Protein AF-A0A3D2FLV5-F1 (afdb_monomer_lite)

Structure (mmCIF, N/CA/C/O backbone):
data_AF-A0A3D2FLV5-F1
#
_entry.id   AF-A0A3D2FLV5-F1
#
loop_
_atom_site.group_PDB
_atom_site.id
_atom_site.type_symbol
_atom_site.label_atom_id
_atom_site.label_alt_id
_atom_site.label_comp_id
_atom_site.label_asym_id
_atom_site.label_entity_id
_atom_site.label_seq_id
_atom_site.pdbx_PDB_ins_code
_atom_site.Cartn_x
_atom_site.Cartn_y
_atom_site.Cartn_z
_atom_site.occupancy
_atom_site.B_iso_or_equiv
_atom_site.auth_seq_id
_atom_site.auth_comp_id
_atom_site.auth_asym_id
_atom_site.auth_atom_id
_atom_site.pdbx_PDB_model_num
ATOM 1 N N . LYS A 1 1 ? 6.993 -3.761 -23.230 1.00 38.84 1 LYS A N 1
ATOM 2 C CA . LYS A 1 1 ? 7.111 -2.729 -22.171 1.00 38.84 1 LYS A CA 1
ATOM 3 C C . LYS A 1 1 ? 5.771 -2.794 -21.484 1.00 38.84 1 LYS A C 1
ATOM 5 O O . LYS A 1 1 ? 4.794 -2.461 -22.133 1.00 38.84 1 LYS A O 1
ATOM 10 N N . ASP A 1 2 ? 5.731 -3.390 -20.303 1.00 38.59 2 ASP A N 1
ATOM 11 C CA . ASP A 1 2 ? 4.482 -3.900 -19.744 1.00 38.59 2 ASP A CA 1
ATOM 12 C C . ASP A 1 2 ? 3.813 -2.831 -18.883 1.00 38.59 2 ASP A C 1
ATOM 14 O O . ASP A 1 2 ? 4.462 -2.230 -18.025 1.00 38.59 2 ASP A O 1
ATOM 18 N N . ASP A 1 3 ? 2.524 -2.600 -19.128 1.00 42.28 3 ASP A N 1
ATOM 19 C CA . ASP A 1 3 ? 1.720 -1.626 -18.398 1.00 42.28 3 ASP A CA 1
ATOM 20 C C . ASP A 1 3 ? 1.281 -2.177 -17.034 1.00 42.28 3 ASP A C 1
ATOM 22 O O . ASP A 1 3 ? 0.805 -3.309 -16.889 1.00 42.28 3 ASP A O 1
ATOM 26 N N . PHE A 1 4 ? 1.439 -1.349 -16.001 1.00 49.88 4 PHE A N 1
ATOM 27 C CA . PHE A 1 4 ? 1.114 -1.691 -14.621 1.00 49.88 4 PHE A CA 1
ATOM 28 C C . PHE A 1 4 ? -0.298 -1.219 -14.259 1.00 49.88 4 PHE A C 1
ATOM 30 O O . PHE A 1 4 ? -0.554 -0.020 -14.155 1.00 49.88 4 PHE A O 1
ATOM 37 N N . SER A 1 5 ? -1.212 -2.163 -14.009 1.00 49.72 5 SER A N 1
ATOM 38 C CA . SER A 1 5 ? -2.555 -1.859 -13.501 1.00 49.72 5 SER A CA 1
ATOM 39 C C . SER A 1 5 ? -2.676 -2.155 -12.003 1.00 49.72 5 SER A C 1
ATOM 41 O O . SER A 1 5 ? -2.054 -3.080 -11.478 1.00 49.72 5 SER A O 1
ATOM 43 N N . ILE A 1 6 ? -3.549 -1.425 -11.303 1.00 46.22 6 ILE A N 1
ATOM 44 C CA . ILE A 1 6 ? -3.869 -1.697 -9.892 1.00 46.22 6 ILE A CA 1
ATOM 45 C C . ILE A 1 6 ? -4.523 -3.072 -9.680 1.00 46.22 6 ILE A C 1
ATOM 47 O O . ILE A 1 6 ? -4.420 -3.645 -8.598 1.00 46.22 6 ILE A O 1
ATOM 51 N N . PHE A 1 7 ? -5.142 -3.648 -10.715 1.00 42.16 7 PHE A N 1
ATOM 52 C CA . PHE A 1 7 ? -5.678 -5.010 -10.660 1.00 42.16 7 PHE A CA 1
ATOM 53 C C . PHE A 1 7 ? -4.568 -6.060 -10.626 1.00 42.16 7 PHE A C 1
ATOM 55 O O . PHE A 1 7 ? -4.745 -7.127 -10.036 1.00 42.16 7 PHE A O 1
ATOM 62 N N . ASN A 1 8 ? -3.389 -5.739 -11.158 1.00 48.25 8 ASN A N 1
ATOM 63 C CA . ASN A 1 8 ? -2.236 -6.626 -11.074 1.00 48.25 8 ASN A CA 1
ATOM 64 C C . ASN A 1 8 ? -1.842 -6.818 -9.594 1.00 48.25 8 ASN A C 1
ATOM 66 O O . ASN A 1 8 ? -1.576 -7.944 -9.183 1.00 48.25 8 ASN A O 1
ATOM 70 N N . LEU A 1 9 ? -1.923 -5.771 -8.751 1.00 51.84 9 LEU A N 1
ATOM 71 C CA . LEU A 1 9 ? -1.669 -5.853 -7.295 1.00 51.84 9 LEU A CA 1
ATOM 72 C C . LEU A 1 9 ? -2.646 -6.773 -6.548 1.00 51.84 9 LEU A C 1
ATOM 74 O O . LEU A 1 9 ? -2.293 -7.328 -5.511 1.00 51.84 9 LEU A O 1
ATOM 78 N N . LEU A 1 10 ? -3.868 -6.931 -7.059 1.00 44.81 10 LEU A N 1
ATOM 79 C CA . LEU A 1 10 ? -4.944 -7.681 -6.404 1.00 44.81 10 LEU A CA 1
ATOM 80 C C . LEU A 1 10 ? -5.038 -9.139 -6.873 1.00 44.81 10 LEU A C 1
ATOM 82 O O . LEU A 1 10 ? -5.624 -9.965 -6.180 1.00 44.81 10 LEU A O 1
ATOM 86 N N . THR A 1 11 ? -4.467 -9.463 -8.036 1.00 45.84 11 THR A N 1
ATOM 87 C CA . THR A 1 11 ? -4.554 -10.798 -8.659 1.00 45.84 11 THR A CA 1
ATOM 88 C C . THR A 1 11 ? -3.423 -11.742 -8.253 1.00 45.84 11 THR A C 1
ATOM 90 O O . THR A 1 11 ? -3.437 -12.906 -8.644 1.00 45.84 11 THR A O 1
ATOM 93 N N . GLY A 1 12 ? -2.449 -11.276 -7.461 1.00 40.84 12 GLY A N 1
ATOM 94 C CA . GLY A 1 12 ? -1.397 -12.132 -6.903 1.00 40.84 12 GLY A CA 1
ATOM 95 C C . GLY A 1 12 ? -0.428 -12.713 -7.937 1.00 40.84 12 GLY A C 1
ATOM 96 O O . GLY A 1 12 ? 0.366 -13.583 -7.593 1.00 40.84 12 GLY A O 1
ATOM 97 N N . ARG A 1 13 ? -0.442 -12.233 -9.189 1.00 42.97 13 ARG A N 1
ATOM 98 C CA . ARG A 1 13 ? 0.531 -12.609 -10.230 1.00 42.97 13 ARG A CA 1
ATOM 99 C C . ARG A 1 13 ? 1.860 -11.872 -10.059 1.00 42.97 13 ARG A C 1
ATOM 101 O O . ARG A 1 13 ? 2.368 -11.250 -10.986 1.00 42.97 13 ARG A O 1
ATOM 108 N N . PHE A 1 14 ? 2.418 -11.946 -8.859 1.00 54.62 14 PHE A N 1
ATOM 109 C CA . PHE A 1 14 ? 3.758 -11.461 -8.591 1.00 54.62 14 PHE A CA 1
ATOM 110 C C . PHE A 1 14 ? 4.515 -12.482 -7.761 1.00 54.62 14 PHE A C 1
ATOM 112 O O . PHE A 1 14 ? 4.467 -12.455 -6.534 1.00 54.62 14 PHE A O 1
ATOM 119 N N . ASP A 1 15 ? 5.319 -13.294 -8.440 1.00 54.88 15 ASP A N 1
ATOM 120 C CA . ASP A 1 15 ? 6.401 -14.047 -7.798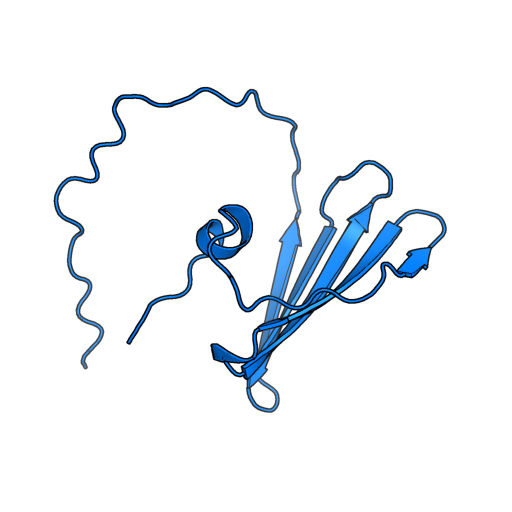 1.00 54.88 15 ASP A CA 1
ATOM 121 C C . ASP A 1 15 ? 7.450 -13.105 -7.155 1.00 54.88 15 ASP A C 1
ATOM 123 O O . ASP A 1 15 ? 8.364 -13.557 -6.472 1.00 54.88 15 ASP A O 1
ATOM 127 N N . SER A 1 16 ? 7.327 -11.784 -7.362 1.00 66.62 16 SER A N 1
ATOM 128 C CA . SER A 1 16 ? 8.335 -10.777 -7.032 1.00 66.62 16 SER A CA 1
ATOM 129 C C . SER A 1 16 ? 7.874 -9.637 -6.112 1.00 66.62 16 SER A C 1
ATOM 131 O O . SER A 1 16 ? 8.625 -8.679 -5.982 1.00 66.62 16 SER A O 1
ATOM 133 N N . ILE A 1 17 ? 6.681 -9.657 -5.498 1.00 75.00 17 ILE A N 1
ATOM 134 C CA . ILE A 1 17 ? 6.348 -8.640 -4.475 1.00 75.00 17 ILE A CA 1
ATOM 135 C C . ILE A 1 17 ? 6.849 -9.114 -3.114 1.00 75.00 17 ILE A C 1
ATOM 137 O O . ILE A 1 17 ? 6.388 -10.128 -2.589 1.00 75.00 17 ILE A O 1
ATOM 141 N N . ALA A 1 18 ? 7.743 -8.339 -2.507 1.00 84.75 18 ALA A N 1
ATOM 142 C CA . ALA A 1 18 ? 8.170 -8.549 -1.134 1.00 84.75 18 ALA A CA 1
ATOM 143 C C . ALA A 1 18 ? 7.353 -7.659 -0.191 1.00 84.75 18 ALA A C 1
ATOM 145 O O . ALA A 1 18 ? 7.295 -6.439 -0.346 1.00 84.75 18 ALA A O 1
ATOM 146 N N . LEU A 1 19 ? 6.724 -8.273 0.810 1.00 86.50 19 LEU A N 1
ATOM 147 C CA . LEU A 1 19 ? 5.989 -7.569 1.859 1.00 86.50 19 LEU A CA 1
ATOM 148 C C . LEU A 1 19 ? 6.767 -7.649 3.170 1.00 86.50 19 LEU A C 1
ATOM 150 O O . LEU A 1 19 ? 7.187 -8.726 3.598 1.00 86.50 19 LEU A O 1
ATOM 154 N N . SER A 1 20 ? 6.944 -6.509 3.836 1.00 90.94 20 SER A N 1
ATOM 155 C CA . SER A 1 20 ? 7.564 -6.484 5.157 1.00 90.94 20 SER A CA 1
ATOM 156 C C . SER A 1 20 ? 6.658 -7.127 6.205 1.00 90.94 20 SER A C 1
ATOM 158 O O . SER A 1 20 ? 5.439 -7.225 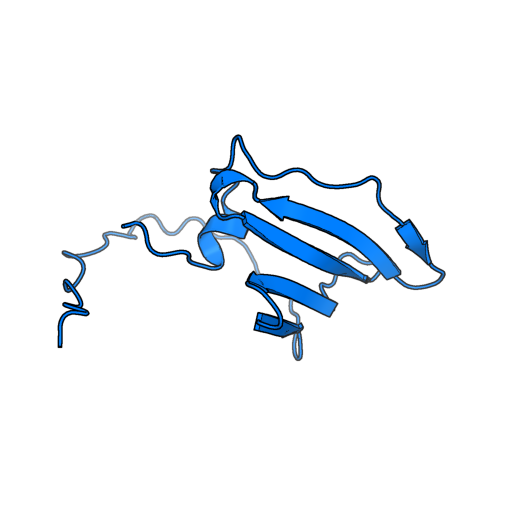6.038 1.00 90.94 20 SER A O 1
ATOM 160 N N . LYS A 1 21 ? 7.235 -7.446 7.370 1.00 92.81 21 LYS A N 1
ATOM 161 C CA . LYS A 1 21 ? 6.425 -7.740 8.557 1.00 92.81 21 LYS A CA 1
ATOM 162 C C . LYS A 1 21 ? 5.436 -6.589 8.810 1.00 92.81 21 LYS A C 1
ATOM 164 O O . LYS A 1 21 ? 5.835 -5.422 8.688 1.00 92.81 21 LYS A O 1
ATOM 169 N N . PRO A 1 22 ? 4.174 -6.891 9.157 1.00 92.69 22 PRO A N 1
ATOM 170 C CA . PRO A 1 22 ? 3.206 -5.867 9.508 1.00 92.69 22 PRO A CA 1
ATOM 171 C C . PRO A 1 22 ? 3.656 -5.061 10.730 1.00 92.69 22 PRO A C 1
ATOM 173 O O . PRO A 1 22 ? 4.148 -5.606 11.715 1.00 92.69 22 PRO A O 1
ATOM 176 N N . ILE A 1 23 ? 3.455 -3.750 10.665 1.00 95.69 23 ILE A N 1
ATOM 177 C CA . ILE A 1 23 ? 3.662 -2.803 11.757 1.00 95.69 23 ILE A CA 1
ATOM 178 C C . ILE A 1 23 ? 2.28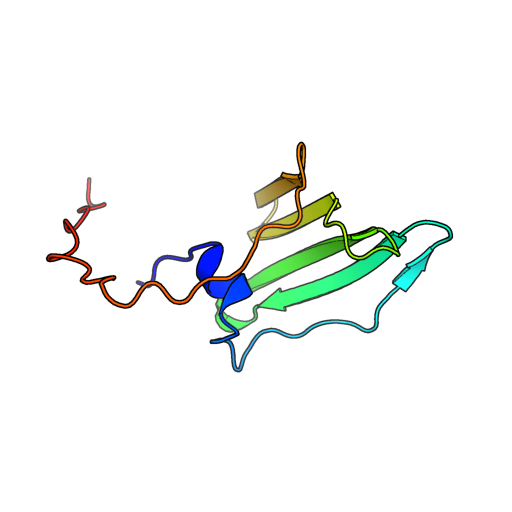7 -2.443 12.304 1.00 95.69 23 ILE A C 1
ATOM 180 O O . ILE A 1 23 ? 1.513 -1.734 11.650 1.00 95.69 23 ILE A O 1
ATOM 184 N N . GLU A 1 24 ? 1.988 -2.927 13.504 1.00 94.94 24 GLU A N 1
ATOM 185 C CA . GLU A 1 24 ? 0.731 -2.646 14.185 1.00 94.94 24 GLU A CA 1
ATOM 186 C C . GLU A 1 24 ? 0.744 -1.290 14.896 1.00 94.94 24 GLU A C 1
ATOM 188 O O . GLU A 1 24 ? 1.715 -0.895 15.540 1.00 94.94 24 GLU A O 1
ATOM 193 N N . LYS A 1 25 ? -0.379 -0.580 14.804 1.00 91.31 25 LYS A N 1
ATOM 194 C CA . LYS A 1 25 ? -0.711 0.611 15.590 1.00 91.31 25 LYS A CA 1
ATOM 195 C C . LYS A 1 25 ? -2.117 0.450 16.169 1.00 91.31 25 LYS A C 1
ATOM 197 O O . LYS A 1 25 ? -2.863 -0.434 15.752 1.00 91.31 25 LYS A O 1
ATOM 202 N N . ALA A 1 26 ? -2.505 1.337 17.089 1.00 90.69 26 ALA A N 1
ATOM 203 C CA . ALA A 1 26 ? -3.771 1.243 17.828 1.00 90.69 26 ALA A CA 1
ATOM 204 C C . ALA A 1 26 ? -5.003 0.962 16.937 1.00 90.69 26 ALA A C 1
ATOM 206 O O . ALA A 1 26 ? -5.813 0.098 17.260 1.00 90.69 26 ALA A O 1
ATOM 207 N N . HIS A 1 27 ? -5.110 1.630 15.781 1.00 92.94 27 HIS A N 1
ATOM 208 C CA . HIS A 1 27 ? -6.280 1.535 14.891 1.00 92.94 27 HIS A CA 1
ATOM 209 C C . HIS A 1 27 ? -5.962 1.077 13.462 1.00 92.94 27 HIS A C 1
ATOM 211 O O . HIS A 1 27 ? -6.866 0.952 12.634 1.00 92.94 27 HIS A O 1
ATOM 217 N N . GLN A 1 28 ? -4.692 0.820 13.156 1.00 95.19 28 GLN A N 1
ATOM 218 C CA . GLN A 1 28 ? -4.251 0.491 11.805 1.00 95.19 28 GLN A CA 1
ATOM 219 C C . GLN A 1 28 ? -3.073 -0.476 11.812 1.00 95.19 28 GLN A C 1
ATOM 221 O O . GLN A 1 28 ? -2.297 -0.536 12.761 1.00 95.19 28 GLN A O 1
ATOM 226 N N . VAL A 1 29 ? -2.919 -1.178 10.704 1.00 94.81 29 VAL A N 1
ATOM 227 C CA . VAL A 1 29 ? -1.765 -1.984 10.343 1.00 94.81 29 VAL A CA 1
ATOM 228 C C . VAL A 1 29 ? -1.125 -1.329 9.125 1.00 94.81 29 VAL A C 1
ATOM 230 O O . VAL A 1 29 ? -1.814 -0.821 8.240 1.00 94.81 29 VAL A O 1
ATOM 233 N N . SER A 1 30 ? 0.201 -1.296 9.080 1.00 94.62 30 SER A N 1
ATOM 234 C CA . SER A 1 30 ? 0.925 -0.855 7.889 1.00 94.62 30 SER A CA 1
ATOM 235 C C . SER A 1 30 ? 2.007 -1.844 7.508 1.00 94.62 30 SER A C 1
ATOM 237 O O . SER A 1 30 ? 2.564 -2.500 8.379 1.00 94.62 30 SER A O 1
ATOM 239 N N . MET A 1 31 ? 2.323 -1.930 6.225 1.00 93.88 31 MET A N 1
ATOM 240 C CA . MET A 1 31 ? 3.399 -2.772 5.706 1.00 93.88 31 MET A CA 1
ATOM 241 C C . MET A 1 31 ? 4.141 -2.023 4.611 1.00 93.88 31 MET A C 1
ATOM 243 O O . MET A 1 31 ? 3.534 -1.240 3.877 1.00 93.88 31 MET A O 1
ATOM 247 N N . TYR A 1 32 ? 5.447 -2.241 4.529 1.00 94.06 32 TYR A N 1
ATOM 248 C CA . TYR A 1 32 ? 6.221 -1.828 3.370 1.00 94.06 32 TYR A CA 1
ATOM 249 C C . TYR A 1 32 ? 6.083 -2.889 2.286 1.00 94.06 32 TYR A C 1
ATOM 251 O O . TYR A 1 32 ? 5.989 -4.080 2.588 1.00 94.06 32 TYR A O 1
ATOM 259 N N . LEU A 1 33 ? 6.044 -2.430 1.045 1.00 89.94 33 LEU A N 1
ATOM 260 C CA . LEU A 1 33 ? 6.058 -3.277 -0.135 1.00 89.94 33 LEU A CA 1
ATOM 261 C C . LEU A 1 33 ? 7.276 -2.910 -0.975 1.00 89.94 33 LEU A C 1
ATOM 263 O O . LEU A 1 33 ? 7.654 -1.739 -1.039 1.00 89.94 33 LEU A O 1
ATOM 267 N N . ASP A 1 34 ? 7.842 -3.904 -1.628 1.00 88.56 34 ASP A N 1
ATOM 268 C CA . ASP A 1 34 ? 8.908 -3.749 -2.603 1.00 88.56 34 ASP A CA 1
ATOM 269 C C . ASP A 1 34 ? 8.556 -4.572 -3.845 1.00 88.56 34 ASP A C 1
ATOM 271 O O . ASP A 1 34 ? 8.072 -5.705 -3.741 1.00 88.56 34 ASP A O 1
ATOM 275 N N . ILE A 1 35 ? 8.743 -3.966 -5.014 1.00 84.62 35 ILE A N 1
ATOM 276 C CA . ILE A 1 35 ? 8.523 -4.565 -6.330 1.00 84.62 35 ILE A CA 1
ATOM 277 C C . ILE A 1 35 ? 9.842 -4.424 -7.106 1.00 84.62 35 ILE A C 1
ATOM 279 O O . ILE A 1 35 ? 9.976 -3.524 -7.946 1.00 84.62 35 ILE A O 1
ATOM 283 N N . PRO A 1 36 ? 10.833 -5.303 -6.850 1.00 82.00 36 PRO A N 1
ATOM 284 C CA . PRO A 1 36 ? 12.185 -5.175 -7.392 1.00 82.00 36 PRO A CA 1
ATOM 285 C C . PRO A 1 36 ? 12.219 -5.118 -8.916 1.00 82.00 36 PRO A C 1
ATOM 287 O O . PRO A 1 36 ? 13.002 -4.374 -9.496 1.00 82.00 36 PRO A O 1
ATOM 290 N N . THR A 1 37 ? 11.333 -5.870 -9.573 1.00 78.75 37 THR A N 1
ATOM 291 C CA . THR A 1 37 ? 11.242 -5.943 -11.038 1.00 78.75 37 THR A CA 1
ATOM 292 C C . THR A 1 37 ? 10.918 -4.602 -11.690 1.00 78.75 37 THR A C 1
ATOM 294 O O . THR A 1 37 ? 11.278 -4.390 -12.844 1.00 78.75 37 THR A O 1
ATOM 297 N N . MET A 1 38 ? 10.278 -3.688 -10.957 1.00 77.06 38 MET A N 1
ATOM 298 C CA . MET A 1 38 ? 9.954 -2.337 -11.423 1.00 77.06 38 MET A CA 1
ATOM 299 C C . MET A 1 38 ? 10.825 -1.261 -10.762 1.00 77.06 38 MET A C 1
ATOM 301 O O . MET A 1 38 ? 10.753 -0.097 -11.146 1.00 77.06 38 MET A O 1
ATOM 305 N N . GLY A 1 39 ? 11.635 -1.627 -9.762 1.00 82.50 39 GLY A N 1
ATOM 306 C CA . GLY A 1 39 ? 12.335 -0.671 -8.904 1.00 82.50 39 GLY A CA 1
ATOM 307 C C . GLY A 1 39 ? 11.377 0.191 -8.075 1.00 82.50 39 GLY A C 1
ATOM 308 O O . GLY A 1 39 ? 11.684 1.354 -7.803 1.00 82.50 39 GLY A O 1
ATOM 309 N N . TYR A 1 40 ? 10.191 -0.335 -7.742 1.00 88.31 40 TYR A N 1
ATOM 310 C CA . TYR A 1 40 ? 9.173 0.398 -6.990 1.00 88.31 40 TYR A CA 1
ATOM 311 C C . TYR A 1 40 ? 9.189 -0.007 -5.526 1.00 88.31 40 TYR A C 1
ATOM 313 O O . TYR A 1 40 ? 9.202 -1.186 -5.193 1.00 88.31 40 TYR A O 1
ATOM 321 N N . GLU A 1 41 ? 9.061 0.982 -4.655 1.00 91.94 41 GLU A N 1
ATOM 322 C CA . GLU A 1 41 ? 8.949 0.787 -3.213 1.00 91.94 41 GLU A CA 1
ATOM 323 C C . GLU A 1 41 ? 7.669 1.447 -2.725 1.00 91.94 41 GLU A C 1
ATOM 325 O O . GLU A 1 41 ? 7.200 2.436 -3.292 1.00 91.94 41 GLU A O 1
ATOM 330 N N . GLY A 1 42 ? 7.089 0.957 -1.639 1.00 92.00 42 GLY A N 1
ATOM 331 C CA . GLY A 1 42 ? 5.848 1.537 -1.167 1.00 92.00 42 GLY A CA 1
ATOM 332 C C . GLY A 1 42 ? 5.452 1.179 0.246 1.00 92.00 42 GLY A C 1
ATOM 333 O O . GLY A 1 42 ? 6.155 0.502 0.996 1.00 92.00 42 GLY A O 1
ATOM 334 N N . LYS A 1 43 ? 4.279 1.682 0.616 1.00 94.56 43 LYS A N 1
ATOM 335 C CA . LYS A 1 43 ? 3.667 1.459 1.918 1.00 94.56 43 LYS A CA 1
ATOM 336 C C . LYS A 1 43 ? 2.163 1.320 1.780 1.00 94.56 43 LYS A C 1
ATOM 338 O O . LYS A 1 43 ? 1.506 2.203 1.231 1.00 94.56 43 LYS A O 1
ATOM 343 N N . ILE A 1 44 ? 1.635 0.249 2.355 1.00 92.88 44 ILE A N 1
ATOM 344 C CA . ILE A 1 44 ? 0.203 -0.008 2.493 1.00 92.88 44 ILE A CA 1
ATOM 345 C C . ILE A 1 44 ? -0.203 0.347 3.921 1.00 92.88 44 ILE A C 1
ATOM 347 O O . ILE A 1 44 ? 0.503 0.013 4.879 1.00 92.88 44 ILE A O 1
ATOM 351 N N . ILE A 1 45 ? -1.342 1.017 4.076 1.00 94.12 45 ILE A N 1
ATOM 352 C CA . ILE A 1 45 ? -1.959 1.317 5.368 1.00 94.12 45 ILE A CA 1
ATOM 353 C C . ILE A 1 45 ? -3.415 0.848 5.341 1.00 94.12 45 ILE A C 1
ATOM 355 O O . ILE A 1 45 ? -4.189 1.228 4.462 1.00 94.12 45 ILE A O 1
ATOM 359 N N . ILE A 1 46 ? -3.787 0.038 6.330 1.00 93.44 46 ILE A N 1
ATOM 360 C CA . ILE A 1 46 ? -5.096 -0.611 6.451 1.00 93.44 46 ILE A CA 1
ATOM 361 C C . ILE A 1 46 ? -5.590 -0.424 7.886 1.00 93.44 46 ILE A C 1
ATOM 363 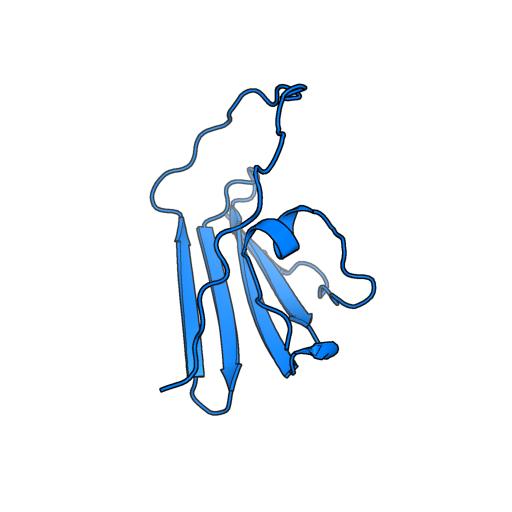O O . ILE A 1 46 ? -4.807 -0.491 8.829 1.00 93.44 46 ILE A O 1
ATOM 367 N N . LYS A 1 47 ? -6.883 -0.195 8.099 1.00 92.75 47 LYS A N 1
ATOM 368 C CA . LYS A 1 47 ? -7.487 -0.263 9.436 1.00 92.75 47 LYS A CA 1
ATOM 369 C C . LYS A 1 47 ? -7.456 -1.703 9.960 1.00 92.75 47 LYS A C 1
ATOM 371 O O . LYS A 1 47 ? -7.452 -2.654 9.183 1.00 92.75 47 LYS A O 1
ATOM 376 N N . LYS A 1 48 ? -7.523 -1.892 11.283 1.00 90.81 48 LYS A N 1
ATOM 377 C CA . LYS A 1 48 ? -7.579 -3.248 11.878 1.00 90.81 48 LYS A CA 1
ATOM 378 C C . LYS A 1 48 ? -8.792 -4.083 11.438 1.00 90.81 48 LYS A C 1
ATOM 380 O O . LYS A 1 48 ? -8.735 -5.301 11.502 1.00 90.81 48 LYS A O 1
ATOM 385 N N . ASN A 1 49 ? -9.861 -3.447 10.961 1.00 85.88 49 ASN A N 1
ATOM 386 C CA . ASN A 1 49 ? -11.031 -4.129 10.398 1.00 85.88 49 ASN A CA 1
ATOM 387 C C . ASN A 1 49 ? -10.860 -4.533 8.917 1.00 85.88 49 ASN A C 1
ATOM 389 O O . ASN A 1 49 ? -11.834 -4.923 8.283 1.00 85.88 49 ASN A O 1
ATOM 393 N N . GLY A 1 50 ? -9.660 -4.391 8.344 1.00 83.94 50 GLY A N 1
ATOM 394 C CA . GLY A 1 50 ? -9.373 -4.735 6.951 1.00 83.94 50 GLY A CA 1
ATOM 395 C C . GLY A 1 50 ? -9.712 -3.642 5.934 1.00 83.94 50 GLY A C 1
ATOM 396 O O . GLY A 1 50 ? -9.392 -3.803 4.760 1.00 83.94 50 GLY A O 1
ATOM 397 N N . GLN A 1 51 ? -10.303 -2.514 6.347 1.00 88.00 51 GLN A N 1
ATOM 398 C CA . GLN A 1 51 ? -10.572 -1.401 5.434 1.00 88.00 51 GLN A CA 1
ATOM 399 C C . GLN A 1 51 ? -9.252 -0.748 4.976 1.00 88.00 51 GLN A C 1
ATOM 401 O O . GLN A 1 51 ? -8.520 -0.220 5.823 1.00 88.00 51 GLN A O 1
ATOM 406 N N . PRO A 1 52 ? -8.947 -0.707 3.667 1.00 89.19 52 PRO A N 1
ATOM 407 C CA . PRO A 1 52 ? -7.777 -0.004 3.158 1.00 89.19 52 PRO A CA 1
ATOM 408 C C . PRO A 1 52 ? -7.920 1.506 3.383 1.00 89.19 52 PRO A C 1
ATOM 410 O O . PRO A 1 52 ? -9.015 2.060 3.287 1.00 89.19 52 PRO A O 1
ATOM 413 N N . ILE A 1 53 ? -6.809 2.166 3.709 1.00 92.12 53 ILE A N 1
ATOM 414 C CA . ILE A 1 53 ? -6.751 3.616 3.939 1.00 92.12 53 ILE A CA 1
ATOM 415 C C . ILE A 1 53 ? -5.972 4.280 2.809 1.00 92.12 53 ILE A C 1
ATOM 417 O O . ILE A 1 53 ? -6.458 5.206 2.161 1.00 92.12 53 ILE A O 1
ATOM 421 N N . GLU A 1 54 ? -4.742 3.818 2.593 1.00 92.56 54 GLU A N 1
ATOM 422 C CA . GLU A 1 54 ? -3.783 4.499 1.732 1.00 92.56 54 GLU A CA 1
ATOM 423 C C . GLU A 1 54 ? -2.743 3.519 1.184 1.00 92.56 54 GLU A C 1
ATOM 425 O O . GLU A 1 54 ? -2.289 2.613 1.888 1.00 92.56 54 GLU A O 1
ATOM 430 N N . LEU A 1 55 ? -2.341 3.751 -0.063 1.00 90.81 55 LEU A N 1
ATOM 431 C CA . LEU A 1 55 ? -1.204 3.121 -0.721 1.00 90.81 55 LEU A CA 1
ATOM 432 C C . LEU A 1 55 ? -0.287 4.222 -1.258 1.00 90.81 55 LEU A C 1
ATOM 434 O O . LEU A 1 55 ? -0.712 5.060 -2.053 1.00 90.81 55 LEU A O 1
ATOM 438 N N . LYS A 1 56 ? 0.971 4.221 -0.820 1.00 92.19 56 LYS A N 1
ATOM 439 C CA . LYS A 1 56 ? 2.025 5.090 -1.356 1.00 92.19 56 LYS A CA 1
ATOM 440 C C . LYS A 1 56 ? 3.015 4.264 -2.147 1.00 92.19 56 LYS A C 1
ATOM 442 O O . LYS A 1 56 ? 3.461 3.236 -1.645 1.00 92.19 56 LYS A O 1
ATOM 447 N N . ILE A 1 57 ? 3.375 4.741 -3.329 1.00 91.06 57 ILE A N 1
ATOM 448 C CA . ILE A 1 57 ? 4.359 4.117 -4.211 1.00 91.06 57 ILE A CA 1
ATOM 449 C C . ILE A 1 57 ? 5.377 5.181 -4.606 1.00 91.06 57 ILE A C 1
ATOM 451 O O . ILE A 1 57 ? 5.009 6.260 -5.064 1.00 91.06 57 ILE A O 1
ATOM 455 N N . LYS A 1 58 ? 6.654 4.872 -4.428 1.00 91.31 58 LYS A N 1
ATOM 456 C CA . LYS A 1 58 ? 7.789 5.569 -5.016 1.00 91.31 58 LYS A CA 1
ATOM 457 C C . LYS A 1 58 ? 8.216 4.777 -6.244 1.00 91.31 58 LYS A C 1
ATOM 459 O O . LYS A 1 58 ? 8.540 3.601 -6.121 1.00 91.31 58 LYS A O 1
ATOM 464 N N . TYR A 1 59 ? 8.220 5.424 -7.401 1.00 86.69 59 TYR A N 1
ATOM 465 C CA . TYR A 1 59 ? 8.536 4.787 -8.686 1.00 86.69 59 TYR A CA 1
ATOM 466 C C . TYR A 1 59 ? 9.753 5.414 -9.385 1.00 86.69 59 TYR A C 1
ATOM 468 O O . TYR A 1 59 ? 10.102 5.043 -10.500 1.00 86.69 59 TYR A O 1
ATOM 476 N N . GLY A 1 60 ? 10.420 6.361 -8.720 1.00 85.31 60 GLY A N 1
ATOM 477 C CA . GLY A 1 60 ? 11.653 6.979 -9.190 1.00 85.31 60 GLY A CA 1
ATOM 478 C C . GLY A 1 60 ? 12.233 7.964 -8.170 1.00 85.31 60 GLY A C 1
ATOM 479 O O . GLY A 1 60 ? 11.632 8.203 -7.112 1.00 85.31 60 GLY A O 1
ATOM 480 N N . PRO A 1 61 ? 13.405 8.561 -8.450 1.00 88.50 61 PRO A N 1
ATOM 481 C CA . PRO A 1 61 ? 13.972 9.615 -7.615 1.00 88.50 61 PRO A CA 1
ATOM 482 C C . PRO A 1 61 ? 12.998 10.793 -7.517 1.00 88.50 61 PRO A C 1
ATOM 484 O O . PRO A 1 61 ? 12.669 11.419 -8.519 1.00 88.50 61 PRO A O 1
ATOM 487 N N . ASN A 1 62 ? 12.524 11.084 -6.307 1.00 89.00 62 ASN A N 1
ATOM 488 C CA . ASN A 1 62 ? 11.528 12.125 -6.031 1.00 89.00 62 ASN A CA 1
ATOM 489 C C . ASN A 1 62 ? 10.167 11.956 -6.737 1.00 89.00 62 ASN A C 1
ATOM 491 O O . ASN A 1 62 ? 9.383 12.901 -6.773 1.00 89.0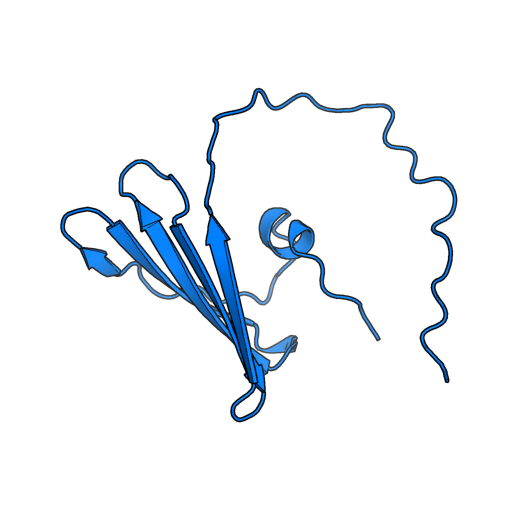0 62 ASN A O 1
ATOM 495 N N . GLN A 1 63 ? 9.859 10.767 -7.258 1.00 87.56 63 GLN A N 1
ATOM 496 C CA . GLN A 1 63 ? 8.606 10.487 -7.957 1.00 87.56 63 GLN A CA 1
ATOM 497 C C . GLN A 1 63 ? 7.722 9.560 -7.121 1.00 87.56 63 GLN A C 1
ATOM 499 O O . GLN A 1 63 ? 8.120 8.439 -6.789 1.00 87.56 63 GLN A O 1
ATOM 504 N N . TYR A 1 64 ? 6.527 10.044 -6.768 1.00 89.88 64 TYR A N 1
ATOM 505 C CA . TYR A 1 64 ? 5.620 9.370 -5.842 1.00 89.88 64 TYR A CA 1
ATOM 506 C C . TYR A 1 64 ? 4.167 9.445 -6.304 1.00 89.88 64 TYR A C 1
ATOM 508 O O . TYR A 1 64 ? 3.691 10.495 -6.725 1.00 89.88 64 TYR A O 1
ATOM 516 N N . VAL A 1 65 ? 3.443 8.344 -6.136 1.00 89.25 65 VAL A N 1
ATOM 517 C CA . VAL A 1 65 ? 1.985 8.272 -6.246 1.00 89.25 65 VAL A CA 1
ATOM 518 C C . VAL A 1 65 ? 1.418 7.947 -4.871 1.00 89.25 65 VAL A C 1
ATOM 520 O O . VAL A 1 65 ? 1.922 7.084 -4.152 1.00 89.25 65 VAL A O 1
ATOM 523 N N . THR A 1 66 ? 0.355 8.651 -4.490 1.00 91.25 66 THR A N 1
ATOM 524 C CA . THR A 1 66 ? -0.429 8.342 -3.292 1.00 91.25 66 THR A CA 1
ATOM 525 C C . THR A 1 66 ? -1.871 8.105 -3.698 1.00 91.25 66 THR A C 1
ATOM 527 O O . THR A 1 66 ? -2.521 8.992 -4.242 1.00 91.25 66 THR A O 1
ATOM 530 N N . MET A 1 67 ? -2.379 6.919 -3.389 1.00 89.50 67 MET A N 1
ATOM 531 C CA . MET A 1 67 ? -3.771 6.544 -3.587 1.00 89.50 67 MET A CA 1
ATOM 532 C C . MET A 1 67 ? -4.456 6.463 -2.230 1.00 89.50 67 MET A C 1
ATOM 534 O O . MET A 1 67 ? -3.999 5.746 -1.339 1.00 89.50 67 MET A O 1
ATOM 538 N N . LYS A 1 68 ? -5.550 7.209 -2.067 1.00 91.81 68 LYS A N 1
ATOM 539 C CA . LYS A 1 68 ? -6.350 7.240 -0.838 1.00 91.81 68 LYS A CA 1
ATOM 540 C C . LYS A 1 68 ? -7.718 6.636 -1.096 1.00 91.81 68 LYS A C 1
ATOM 542 O O . LYS A 1 68 ? -8.359 6.953 -2.095 1.00 91.81 68 LYS A O 1
ATOM 547 N N . VAL A 1 69 ? -8.180 5.812 -0.166 1.00 86.56 69 VAL A N 1
ATOM 548 C CA . VAL A 1 69 ? -9.517 5.224 -0.223 1.00 86.56 69 VAL A CA 1
ATOM 549 C C . VAL A 1 69 ? -10.487 6.165 0.482 1.00 86.56 69 VAL A C 1
ATOM 551 O O . VAL A 1 69 ? -10.491 6.267 1.708 1.00 86.56 69 VAL A O 1
ATOM 554 N N . LEU A 1 70 ? -11.292 6.880 -0.306 1.00 87.12 70 LEU A N 1
ATOM 555 C CA . LEU A 1 70 ? -12.293 7.821 0.210 1.00 87.12 70 LEU A CA 1
ATOM 556 C C . LEU A 1 70 ? -13.574 7.105 0.650 1.00 87.12 70 LEU A C 1
ATOM 558 O O . LEU A 1 70 ? -14.160 7.442 1.676 1.00 87.12 70 LEU A O 1
ATOM 562 N N . THR A 1 71 ? -13.985 6.090 -0.107 1.00 85.19 71 THR A N 1
ATOM 563 C CA . THR A 1 71 ? -15.167 5.274 0.165 1.00 85.19 71 THR A CA 1
ATOM 564 C C . THR A 1 71 ? -14.793 3.797 0.105 1.00 85.19 71 THR A C 1
ATOM 566 O O . THR A 1 71 ? -14.015 3.365 -0.742 1.00 85.19 71 THR A O 1
ATOM 569 N N . PHE A 1 72 ? -15.323 3.010 1.041 1.00 80.31 72 PHE A N 1
ATOM 570 C CA . PHE A 1 72 ? -15.102 1.569 1.107 1.00 80.31 72 PHE A CA 1
ATOM 571 C C . PHE A 1 72 ? -16.422 0.877 1.411 1.00 80.31 72 PHE A C 1
ATOM 573 O O . PHE A 1 72 ? -17.127 1.263 2.343 1.00 80.31 72 PHE A O 1
ATOM 580 N N . SER A 1 73 ? -16.739 -0.147 0.629 1.00 81.50 73 SER A N 1
ATOM 581 C CA . SER A 1 73 ? -17.904 -0.992 0.847 1.00 81.50 73 SER A CA 1
ATOM 582 C C . SER A 1 73 ? -17.519 -2.449 0.632 1.00 81.50 73 SER A C 1
ATOM 584 O O . SER A 1 73 ? -16.699 -2.768 -0.230 1.00 81.50 73 SER A O 1
ATOM 586 N N . HIS A 1 74 ? -18.105 -3.337 1.430 1.00 77.44 74 HIS A N 1
ATOM 587 C CA . HIS A 1 74 ? -18.013 -4.767 1.180 1.00 77.44 74 HIS A CA 1
ATOM 588 C C . HIS A 1 74 ? -19.014 -5.127 0.079 1.00 77.44 74 HIS A C 1
ATOM 590 O O . HIS A 1 74 ? -20.224 -5.083 0.294 1.00 77.44 74 HIS A O 1
ATOM 596 N N . GLY A 1 75 ? -18.506 -5.453 -1.107 1.00 74.25 75 GLY A N 1
ATOM 597 C CA . GLY A 1 75 ? -19.312 -6.007 -2.192 1.00 74.25 75 GLY A CA 1
ATOM 598 C C . GLY A 1 75 ? -19.538 -7.513 -2.032 1.00 74.25 75 GLY A C 1
ATOM 599 O O . GLY A 1 75 ? -18.840 -8.189 -1.276 1.00 74.25 75 GLY A O 1
ATOM 600 N N . LYS A 1 76 ? -20.494 -8.056 -2.793 1.00 75.50 76 LYS A N 1
ATOM 601 C CA . LYS A 1 76 ? -20.593 -9.502 -3.031 1.00 75.50 76 LYS A CA 1
ATOM 602 C C . LYS A 1 76 ? -19.702 -9.848 -4.223 1.00 75.50 76 LYS A C 1
ATOM 604 O O . LYS A 1 76 ? -19.877 -9.279 -5.296 1.00 75.50 76 LYS A O 1
ATOM 609 N N . LEU A 1 77 ? -18.759 -10.770 -4.041 1.00 62.41 77 LEU A N 1
ATOM 610 C CA . LEU A 1 77 ? -18.000 -11.333 -5.157 1.00 62.41 77 LEU A CA 1
ATOM 611 C C . LEU A 1 77 ? -18.905 -12.313 -5.905 1.00 62.41 77 LEU A C 1
ATOM 613 O O . LEU A 1 77 ? -19.420 -13.260 -5.315 1.00 62.41 77 LEU A O 1
ATOM 617 N N . SER A 1 78 ? -19.106 -12.076 -7.196 1.00 63.19 78 SER A N 1
ATOM 618 C CA . SER A 1 78 ? -19.733 -13.035 -8.103 1.00 63.19 78 SER A CA 1
ATOM 619 C C . SER A 1 78 ? -18.788 -13.256 -9.277 1.00 63.19 78 SER A C 1
ATOM 621 O O . SER A 1 78 ? -18.210 -12.301 -9.794 1.00 63.19 78 SER A O 1
ATOM 623 N N . LEU A 1 79 ? -18.572 -14.520 -9.645 1.00 56.09 79 LEU A N 1
ATOM 624 C CA . LEU A 1 79 ? -17.851 -14.866 -10.866 1.00 56.09 79 LEU A CA 1
ATOM 625 C C . LEU A 1 79 ? -18.650 -14.317 -12.046 1.00 56.09 79 LEU A C 1
ATOM 627 O O . LEU A 1 79 ? -19.836 -14.615 -12.165 1.00 56.09 79 LEU A O 1
ATOM 631 N N . PHE A 1 80 ? -18.007 -13.516 -12.893 1.00 57.66 80 PHE A N 1
ATOM 632 C CA . PHE A 1 80 ? -18.599 -13.038 -14.136 1.00 57.66 80 PHE A CA 1
ATOM 633 C C . PHE A 1 80 ? -18.175 -14.003 -15.255 1.00 57.66 80 PHE A C 1
ATOM 635 O O . PHE A 1 80 ? -17.033 -13.933 -15.705 1.00 57.66 80 PHE A O 1
ATOM 642 N N . PRO A 1 81 ? -19.035 -14.946 -15.685 1.00 58.31 81 PRO A N 1
ATOM 643 C CA . PRO A 1 81 ? -18.647 -15.978 -16.650 1.00 58.31 81 PRO A CA 1
ATOM 644 C C . PRO A 1 81 ? -18.484 -15.441 -18.080 1.00 58.31 81 PRO A C 1
ATOM 646 O O . PRO A 1 81 ? -17.960 -16.146 -18.931 1.00 58.31 81 PRO A O 1
ATOM 649 N N . ALA A 1 82 ? -18.933 -14.210 -18.342 1.00 59.75 82 ALA A N 1
ATOM 650 C CA . ALA A 1 82 ? -18.947 -13.577 -19.659 1.00 59.75 82 ALA A CA 1
ATOM 651 C C . ALA A 1 82 ? -17.913 -12.445 -19.796 1.00 59.75 82 ALA A C 1
ATOM 653 O O . ALA A 1 82 ? -18.119 -11.519 -20.576 1.00 59.75 82 ALA A O 1
ATOM 654 N N . PHE A 1 83 ? -16.829 -12.469 -19.010 1.00 56.31 83 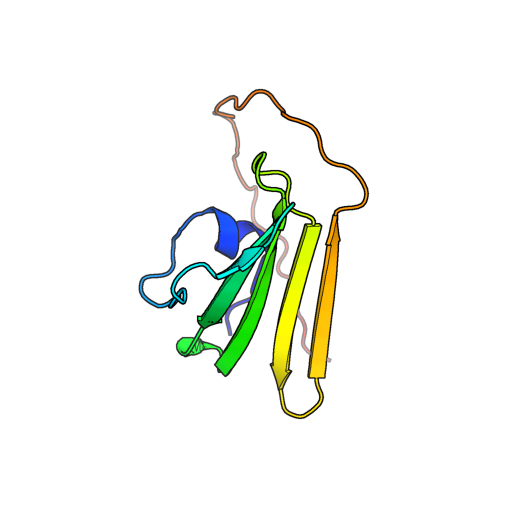PHE A N 1
ATOM 655 C CA . PHE A 1 83 ? -15.700 -11.577 -19.272 1.00 56.31 83 PHE A CA 1
ATOM 656 C C . PHE A 1 83 ? -14.960 -12.071 -20.520 1.00 56.31 83 PHE A C 1
ATOM 658 O O . PHE A 1 83 ? -14.029 -12.869 -20.433 1.00 56.31 83 PHE A O 1
ATOM 665 N N . ASP A 1 84 ? -15.438 -11.620 -21.674 1.00 57.16 84 ASP A N 1
ATOM 666 C CA . ASP A 1 84 ? -14.780 -11.733 -22.968 1.00 57.16 84 ASP A CA 1
ATOM 667 C C . ASP A 1 84 ? -14.170 -10.359 -23.273 1.00 57.16 84 ASP A C 1
ATOM 669 O O . ASP A 1 84 ? -14.906 -9.443 -23.655 1.00 57.16 84 ASP A O 1
ATOM 673 N N . PRO A 1 85 ? -12.874 -10.130 -22.985 1.00 54.47 85 PRO A N 1
ATOM 674 C CA . PRO A 1 85 ? -12.220 -8.895 -23.374 1.00 54.47 85 PRO A CA 1
ATOM 675 C C . PRO A 1 85 ? -12.120 -8.894 -24.902 1.00 54.47 85 PRO A C 1
ATOM 677 O O . PRO A 1 85 ? -11.126 -9.348 -25.465 1.00 54.47 85 PRO A O 1
ATOM 680 N N . SER A 1 86 ? -13.171 -8.405 -25.567 1.00 58.75 86 SER A N 1
ATOM 681 C CA . SER A 1 86 ? -13.141 -8.099 -26.995 1.00 58.75 86 SER A CA 1
ATOM 682 C C . SER A 1 86 ? -11.882 -7.290 -27.278 1.00 58.75 86 SER A C 1
ATOM 684 O O . SER A 1 86 ? -11.599 -6.365 -26.512 1.00 58.75 86 SER A O 1
ATOM 686 N N . GLU A 1 87 ? -11.147 -7.688 -28.321 1.00 57.88 87 GLU A N 1
ATOM 687 C CA . GLU A 1 87 ? -9.804 -7.220 -28.681 1.00 57.88 87 GLU A CA 1
ATOM 688 C C . GLU A 1 87 ? -9.472 -5.839 -28.110 1.00 57.88 87 GLU A C 1
ATOM 690 O O . GLU A 1 87 ? -10.060 -4.828 -28.494 1.00 57.88 87 GLU A O 1
ATOM 695 N N . ALA A 1 88 ? -8.559 -5.830 -27.135 1.00 58.53 88 ALA A N 1
ATOM 696 C CA . ALA A 1 88 ? -8.124 -4.616 -26.469 1.00 58.53 88 ALA A CA 1
ATOM 697 C C . ALA A 1 88 ? -7.662 -3.601 -27.520 1.00 58.53 88 ALA A C 1
ATOM 699 O O . ALA A 1 88 ? -6.728 -3.867 -28.278 1.00 58.53 88 ALA A O 1
ATOM 700 N N . GLU A 1 89 ? -8.323 -2.446 -27.555 1.00 53.56 89 GLU A N 1
ATOM 701 C CA . GLU A 1 89 ? -7.868 -1.285 -28.309 1.00 53.56 89 GLU A CA 1
ATOM 702 C C . GLU A 1 89 ? -6.401 -1.020 -27.943 1.00 53.56 89 GLU A C 1
ATOM 704 O O . GLU A 1 89 ? -6.061 -0.789 -26.779 1.00 53.56 89 GLU A O 1
ATOM 709 N N . VAL A 1 90 ? -5.508 -1.134 -28.928 1.00 64.69 90 VAL A N 1
ATOM 710 C CA . VAL A 1 90 ? -4.082 -0.880 -28.728 1.00 64.69 90 VAL A CA 1
ATOM 711 C C . VAL A 1 90 ? -3.901 0.630 -28.641 1.00 64.69 90 VAL A C 1
ATOM 713 O O . VAL A 1 90 ? -3.910 1.323 -29.656 1.00 64.69 90 VAL A O 1
ATOM 716 N N . ILE A 1 91 ? -3.740 1.145 -27.424 1.00 56.81 91 ILE A N 1
ATOM 717 C CA . ILE A 1 91 ? -3.361 2.541 -27.202 1.00 56.81 91 ILE A CA 1
ATOM 718 C C . ILE A 1 91 ? -1.887 2.685 -27.610 1.00 56.81 91 ILE A C 1
ATOM 720 O O . ILE A 1 91 ? -0.990 2.221 -26.907 1.00 56.81 91 ILE A O 1
ATOM 724 N N . ASP A 1 92 ? -1.628 3.296 -28.768 1.00 61.75 92 ASP A N 1
ATOM 725 C CA . ASP A 1 92 ? -0.268 3.620 -29.207 1.00 61.75 92 ASP A CA 1
ATOM 726 C C . ASP A 1 92 ? 0.237 4.856 -28.448 1.00 61.75 92 ASP A C 1
ATOM 728 O O . ASP A 1 92 ? -0.260 5.964 -28.632 1.00 61.75 92 ASP A O 1
ATOM 732 N N . LEU A 1 93 ? 1.214 4.655 -27.561 1.00 57.59 93 LEU A N 1
ATOM 733 C CA . LEU A 1 93 ? 1.814 5.706 -26.728 1.00 57.59 93 LEU A CA 1
ATOM 734 C C . LEU A 1 93 ? 3.044 6.366 -27.380 1.00 57.59 93 LEU A C 1
ATOM 736 O O . LEU A 1 93 ? 3.861 6.972 -26.684 1.00 57.59 93 LEU A O 1
ATOM 740 N N . ARG A 1 94 ? 3.234 6.204 -28.693 1.00 55.72 94 ARG A N 1
ATOM 741 C CA . ARG A 1 94 ? 4.314 6.858 -29.441 1.00 55.72 94 ARG A CA 1
ATOM 742 C C . ARG A 1 94 ? 3.824 8.203 -29.987 1.00 55.72 94 ARG A C 1
ATOM 744 O O . ARG A 1 94 ? 3.022 8.227 -30.915 1.00 55.72 94 ARG A O 1
ATOM 751 N N . GLU A 1 95 ? 4.325 9.293 -29.408 1.00 40.53 95 GLU A N 1
ATOM 752 C CA . GLU A 1 95 ? 4.446 10.594 -30.091 1.00 40.53 95 GLU A CA 1
ATOM 753 C C . GLU A 1 95 ? 5.672 10.608 -31.014 1.00 40.53 95 GLU A C 1
ATOM 755 O O . GLU A 1 95 ? 6.706 9.998 -30.639 1.00 40.53 95 GLU A O 1
#

pLDDT: mean 75.35, std 18.35, range [38.59, 95.69]

Secondary structure (DSSP, 8-state):
-----HHHHHTT--TT-EEPPPEE-SSEEEEEEEEGGGTEEEEEEEETTS-EEEEEEEEETTEEEEEE-S----PPP---TT----S--------

Radius of gyration: 16.29 Å; chains: 1; bounding box: 35×28×48 Å

Sequence (95 aa):
KDDFSIFNLLTGRFDSIALSKPIEKAHQVSMYLDIPTMGYEGKIIIKKNGQPIELKIKYGPNQYVTMKVLTFSHGKLSLFPAFDPSEAEVIDLRE

Foldseek 3Di:
DDDDDPVVVVVPPDPAKDWADWDDDPFKIKIKIARVVQRKIWMWIATPVRHTAKIKIDRDDVDIDIDGDPDDDDDDDDDDPPPDPDPPDDDDPDD